Protein AF-A0A4R5MQP7-F1 (afdb_monomer_lite)

Foldseek 3Di:
DPPDDDDDDPDPVCLDQVNLQVQAAHEAEDFAWAPCQVVCVVSCPVNVVRHNYHYDCPCVVPDDPVSNVVRDTPVNVVVVDDCVVVVVPDDPDDDPVNVVVVVVVVPPPDDD

Radius of gyration: 17.6 Å; chains: 1; bounding box: 46×33×37 Å

Sequence (112 aa):
MLQFIWLFVNSITNLNAEKCGSLKSRTVTLFIDLNGFDKWNSEVKELSSIANVNISNLLEQRATATEKIQDLDIVDYLIKFDYIKFNAVKDETLSPIYKEVEKRRANILIAK

Structure (mmCIF, N/CA/C/O backbone):
data_AF-A0A4R5MQP7-F1
#
_entry.id   AF-A0A4R5MQP7-F1
#
loop_
_atom_site.group_PDB
_atom_site.id
_atom_site.type_symbol
_atom_site.label_atom_id
_atom_site.label_alt_id
_atom_site.label_comp_id
_atom_site.label_asym_id
_atom_site.label_entity_id
_atom_site.label_seq_id
_atom_site.pdbx_PDB_ins_code
_atom_site.Cartn_x
_atom_site.Cartn_y
_atom_site.Cartn_z
_atom_site.occupancy
_atom_site.B_iso_or_equiv
_atom_site.auth_seq_id
_atom_site.auth_comp_id
_atom_site.auth_asym_id
_atom_site.auth_atom_id
_atom_site.pdbx_PDB_model_num
ATOM 1 N N . MET A 1 1 ? -22.742 -5.012 -3.644 1.00 47.84 1 MET A N 1
ATOM 2 C CA . MET A 1 1 ? -22.026 -4.481 -2.463 1.00 47.84 1 MET A CA 1
ATOM 3 C C . MET A 1 1 ? -20.580 -4.289 -2.850 1.00 47.84 1 MET A C 1
ATOM 5 O O . MET A 1 1 ? -20.034 -5.187 -3.483 1.00 47.84 1 MET A O 1
ATOM 9 N N . LEU A 1 2 ? -20.003 -3.114 -2.574 1.00 61.66 2 LEU A N 1
ATOM 10 C CA . LEU A 1 2 ? -18.575 -2.883 -2.803 1.00 61.66 2 LEU A CA 1
ATOM 11 C C . LEU A 1 2 ? -17.801 -3.905 -1.968 1.00 61.66 2 LEU A C 1
ATOM 13 O O . LEU A 1 2 ? -18.037 -4.009 -0.768 1.00 61.66 2 LEU A O 1
ATOM 17 N N . GLN A 1 3 ? -16.941 -4.693 -2.611 1.00 76.75 3 GLN A N 1
ATOM 18 C CA . GLN A 1 3 ? -16.149 -5.707 -1.908 1.00 76.75 3 GLN A CA 1
ATOM 19 C C . GLN A 1 3 ? -15.064 -5.075 -1.031 1.00 76.75 3 GLN A C 1
ATOM 21 O O . GLN A 1 3 ? -14.694 -5.656 -0.018 1.00 76.75 3 GLN A O 1
ATOM 26 N N . PHE A 1 4 ? -14.608 -3.872 -1.392 1.00 85.19 4 PHE A N 1
ATOM 27 C CA . PHE A 1 4 ? -13.554 -3.139 -0.700 1.00 85.19 4 PHE A CA 1
ATOM 28 C C . PHE A 1 4 ? -13.886 -1.646 -0.647 1.00 85.19 4 PHE A C 1
ATOM 30 O O . PHE A 1 4 ? -14.560 -1.119 -1.536 1.00 85.19 4 PHE A O 1
ATOM 37 N N . ILE A 1 5 ? -13.390 -0.974 0.390 1.00 88.81 5 ILE A N 1
ATOM 38 C CA . ILE A 1 5 ? -13.372 0.487 0.492 1.00 88.81 5 ILE A CA 1
ATOM 39 C C . ILE A 1 5 ? -11.922 0.910 0.283 1.00 88.81 5 ILE A C 1
ATOM 41 O O . ILE A 1 5 ? -11.054 0.511 1.056 1.00 88.81 5 ILE A O 1
ATOM 45 N N . TRP A 1 6 ? -11.676 1.695 -0.762 1.00 88.62 6 TRP A N 1
ATOM 46 C CA . TRP A 1 6 ? -10.361 2.261 -1.042 1.00 88.62 6 TRP A CA 1
ATOM 47 C C . TRP A 1 6 ? -10.226 3.603 -0.331 1.00 88.62 6 TRP A C 1
ATOM 49 O O . TRP A 1 6 ? -11.130 4.436 -0.399 1.00 88.62 6 TRP A O 1
ATOM 59 N N . LEU A 1 7 ? -9.108 3.791 0.363 1.00 91.00 7 LEU A N 1
ATOM 60 C CA . LEU A 1 7 ? -8.772 5.014 1.081 1.00 91.00 7 LEU A CA 1
ATOM 61 C C . LEU A 1 7 ? -7.384 5.465 0.634 1.00 91.00 7 LEU A C 1
ATOM 63 O O . LEU A 1 7 ? -6.485 4.638 0.504 1.00 91.00 7 LEU A O 1
ATOM 67 N N . PHE A 1 8 ? -7.219 6.768 0.427 1.00 89.88 8 PHE A N 1
ATOM 68 C CA . PHE A 1 8 ? -5.921 7.377 0.165 1.00 89.88 8 PHE A CA 1
ATOM 69 C C . PHE A 1 8 ? -5.385 8.013 1.445 1.00 89.88 8 PHE A C 1
ATOM 71 O O . PHE A 1 8 ? -6.125 8.686 2.168 1.00 89.88 8 PHE A O 1
ATOM 78 N N . VAL A 1 9 ? -4.098 7.810 1.716 1.00 86.56 9 VAL A N 1
ATOM 79 C CA . VAL A 1 9 ? -3.405 8.382 2.869 1.00 86.56 9 VAL A CA 1
ATOM 80 C C . VAL A 1 9 ? -2.108 8.997 2.368 1.00 86.56 9 VAL A C 1
ATOM 82 O O . VAL A 1 9 ? -1.262 8.309 1.819 1.00 86.56 9 VAL A O 1
ATOM 85 N N . ASN A 1 10 ? -1.949 10.300 2.567 1.00 81.69 10 ASN A N 1
ATOM 86 C CA . ASN A 1 10 ? -0.809 11.069 2.062 1.00 81.69 10 ASN A CA 1
ATOM 87 C C . ASN A 1 10 ? 0.448 11.007 2.953 1.00 81.69 10 ASN A C 1
ATOM 89 O O . ASN A 1 10 ? 1.469 11.580 2.590 1.00 81.69 10 ASN A O 1
ATOM 93 N N . SER A 1 11 ? 0.373 10.412 4.149 1.00 84.69 11 SER A N 1
ATOM 94 C CA . SER A 1 11 ? 1.507 10.298 5.077 1.00 84.69 11 SER A CA 1
ATOM 95 C C . SER A 1 11 ? 1.254 9.236 6.142 1.00 84.69 11 SER A C 1
ATOM 97 O O . SER A 1 11 ? 0.149 9.145 6.680 1.00 84.69 11 SER A O 1
ATOM 99 N N . ILE A 1 12 ? 2.303 8.514 6.536 1.00 84.81 12 ILE A N 1
ATOM 100 C CA . ILE A 1 12 ? 2.266 7.572 7.660 1.00 84.81 12 ILE A CA 1
ATOM 101 C C . ILE A 1 12 ? 1.852 8.233 8.979 1.00 84.81 12 ILE A C 1
ATOM 103 O O . ILE A 1 12 ? 1.127 7.635 9.764 1.00 84.81 12 ILE A O 1
ATOM 107 N N . THR A 1 13 ? 2.188 9.510 9.186 1.00 86.00 13 THR A N 1
ATOM 108 C CA . THR A 1 13 ? 1.786 10.263 10.388 1.00 86.00 13 THR A CA 1
ATOM 109 C C . THR A 1 13 ? 0.271 10.441 10.514 1.00 86.00 13 THR A C 1
ATOM 111 O O . THR A 1 13 ? -0.235 10.729 11.600 1.00 86.00 13 THR A O 1
ATOM 114 N N . ASN A 1 14 ? -0.470 10.265 9.414 1.00 86.50 14 ASN A N 1
ATOM 115 C CA . ASN A 1 14 ? -1.929 10.291 9.410 1.00 86.50 14 ASN A CA 1
ATOM 116 C C . ASN A 1 14 ? -2.560 8.945 9.750 1.00 86.50 14 ASN A C 1
ATOM 118 O O . ASN A 1 14 ? -3.7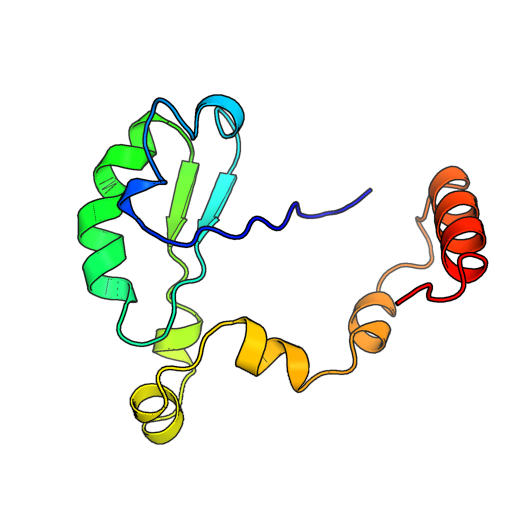63 8.897 10.008 1.00 86.50 14 ASN A O 1
ATOM 122 N N . LEU A 1 15 ? -1.766 7.880 9.799 1.00 85.38 15 LEU A N 1
ATOM 123 C CA . LEU A 1 15 ? -2.175 6.641 10.417 1.00 85.38 15 LEU A CA 1
ATOM 124 C C . LEU A 1 15 ? -1.851 6.731 11.905 1.00 85.38 15 LEU A C 1
ATOM 126 O O . LEU A 1 15 ? -0.724 6.523 12.329 1.00 85.38 15 LEU A O 1
ATOM 130 N N . ASN A 1 16 ? -2.838 7.113 12.704 1.00 85.19 16 ASN A N 1
ATOM 131 C CA . ASN A 1 16 ? -2.710 7.193 14.154 1.00 85.19 16 ASN A CA 1
ATOM 132 C C . ASN A 1 16 ? -4.072 6.946 14.815 1.00 85.19 16 ASN A C 1
ATOM 134 O O . ASN A 1 16 ? -5.106 6.926 14.145 1.00 85.19 16 ASN A O 1
ATOM 138 N N . ALA A 1 17 ? -4.087 6.749 16.134 1.00 83.88 17 ALA A N 1
ATOM 139 C CA . ALA A 1 17 ? -5.297 6.371 16.869 1.00 83.88 17 ALA A CA 1
ATOM 140 C C . ALA A 1 17 ? -6.443 7.388 16.743 1.00 83.88 17 ALA A C 1
ATOM 142 O O . ALA A 1 17 ? -7.607 6.987 16.699 1.00 83.88 17 ALA A O 1
ATOM 143 N N . GLU A 1 18 ? -6.120 8.679 16.646 1.00 86.88 18 GLU A N 1
ATOM 144 C CA . GLU A 1 18 ? -7.100 9.756 16.497 1.00 86.88 18 GLU A CA 1
ATOM 145 C C . GLU A 1 18 ? -7.813 9.669 15.140 1.00 86.88 18 GLU A C 1
ATOM 147 O O . GLU A 1 18 ? -9.042 9.686 15.073 1.00 86.88 18 GLU A O 1
ATOM 152 N N . LYS A 1 19 ? -7.051 9.499 14.054 1.00 86.69 19 LYS A N 1
ATOM 153 C CA . LYS A 1 19 ? -7.582 9.503 12.680 1.00 86.69 19 LYS A CA 1
ATOM 154 C C . LYS A 1 19 ? -8.124 8.145 12.232 1.00 86.69 19 LYS A C 1
ATOM 156 O O . LYS A 1 19 ? -9.036 8.085 11.410 1.00 86.69 19 LYS A O 1
ATOM 161 N N . CYS A 1 20 ? -7.610 7.048 12.785 1.00 87.94 20 CYS A N 1
ATOM 162 C CA . CYS A 1 20 ? -7.963 5.684 12.384 1.00 87.94 20 CYS A CA 1
ATOM 163 C C . CYS A 1 20 ? -9.073 5.046 13.234 1.00 87.94 20 CYS A C 1
ATOM 165 O O . CYS A 1 20 ? -9.342 3.853 13.090 1.00 87.94 20 CYS A O 1
ATOM 167 N N . GLY A 1 21 ? -9.769 5.806 14.085 1.00 87.56 21 GLY A N 1
ATOM 168 C CA . GLY A 1 21 ? -10.848 5.274 14.926 1.00 87.56 21 GLY A CA 1
ATOM 169 C C . GLY A 1 21 ? -11.967 4.560 14.148 1.00 87.56 21 GLY A C 1
ATOM 170 O O . GLY A 1 21 ? -12.521 3.575 14.636 1.00 87.56 21 GLY A O 1
ATOM 171 N N . SER A 1 22 ? -12.257 4.992 12.916 1.00 88.69 22 SER A N 1
ATOM 172 C CA . SER A 1 22 ? -13.256 4.380 12.020 1.00 88.69 22 SER A CA 1
ATOM 173 C C . SER A 1 22 ? -12.817 3.044 11.397 1.00 88.69 22 SER A C 1
ATOM 175 O O . SER A 1 22 ? -13.646 2.313 10.841 1.00 88.69 22 SER A O 1
ATOM 177 N N . LEU A 1 23 ? -11.525 2.713 11.494 1.00 90.00 23 LEU A N 1
ATOM 178 C CA . LEU A 1 23 ? -10.940 1.468 10.992 1.00 90.00 23 LEU A CA 1
ATOM 179 C C . LEU A 1 23 ? -10.995 0.333 12.019 1.00 90.00 23 LEU A C 1
ATOM 181 O O . LEU A 1 23 ? -10.689 -0.808 11.675 1.00 90.00 23 LEU A O 1
ATOM 185 N N . LYS A 1 24 ? -11.416 0.615 13.259 1.00 88.81 24 LYS A N 1
ATOM 186 C CA . LYS A 1 24 ? -11.559 -0.398 14.310 1.00 88.81 24 LYS A CA 1
ATOM 187 C C . LYS A 1 24 ? -12.383 -1.587 13.821 1.00 88.81 24 LYS A C 1
ATOM 189 O O . LYS A 1 24 ? -13.436 -1.426 13.205 1.00 88.81 24 LYS A O 1
ATOM 194 N N . SER A 1 25 ? -11.894 -2.789 14.117 1.00 86.94 25 SER A N 1
ATOM 195 C CA . SER A 1 25 ? -12.481 -4.072 13.691 1.00 86.94 25 SER A CA 1
ATOM 196 C C . SER A 1 25 ? -12.506 -4.320 12.175 1.00 86.94 25 SER A C 1
ATOM 198 O O . SER A 1 25 ? -13.101 -5.300 11.730 1.00 86.94 25 SER A O 1
ATOM 200 N N . ARG A 1 26 ? -11.864 -3.472 11.359 1.00 89.56 26 ARG A N 1
ATOM 201 C CA . ARG A 1 26 ? -11.668 -3.729 9.927 1.00 89.56 26 ARG A CA 1
ATOM 202 C C . ARG A 1 26 ? -10.314 -4.387 9.692 1.00 89.56 26 ARG A C 1
ATOM 204 O O . ARG A 1 26 ? -9.355 -4.155 10.426 1.00 89.56 26 ARG A O 1
ATOM 211 N N . THR A 1 27 ? -10.250 -5.183 8.629 1.00 91.38 27 THR A N 1
ATOM 212 C CA . THR A 1 27 ? -8.971 -5.597 8.050 1.00 91.38 27 THR A CA 1
ATOM 213 C C . THR A 1 27 ? -8.565 -4.557 7.018 1.00 91.38 27 THR A C 1
ATOM 215 O O . THR A 1 27 ? -9.347 -4.238 6.122 1.00 91.38 27 THR A O 1
ATOM 218 N N . VAL A 1 28 ? -7.370 -4.002 7.180 1.00 91.81 28 VAL A N 1
ATOM 219 C CA . VAL A 1 28 ? -6.813 -2.947 6.334 1.00 91.81 28 VAL A CA 1
ATOM 220 C C . VAL A 1 28 ? -5.569 -3.501 5.660 1.00 91.81 28 VAL A C 1
ATOM 222 O O . VAL A 1 28 ? -4.693 -4.045 6.325 1.00 91.81 28 VAL A O 1
ATOM 225 N N . THR A 1 29 ? -5.483 -3.368 4.341 1.00 93.12 29 THR A N 1
ATOM 226 C CA . THR A 1 29 ? -4.275 -3.705 3.584 1.00 93.12 29 THR A CA 1
ATOM 227 C C . THR A 1 29 ? -3.700 -2.428 3.004 1.00 93.12 29 THR A C 1
ATOM 229 O O . THR A 1 29 ? -4.366 -1.754 2.221 1.00 93.12 29 THR A O 1
ATOM 232 N N . LEU A 1 30 ? -2.481 -2.090 3.412 1.00 92.62 30 LEU A N 1
ATOM 233 C CA . LEU A 1 30 ? -1.748 -0.945 2.899 1.00 92.62 30 LEU A CA 1
ATOM 234 C C . LEU A 1 30 ? -0.966 -1.365 1.656 1.00 92.62 30 LEU A C 1
ATOM 236 O O . LEU A 1 30 ? -0.202 -2.332 1.693 1.00 92.62 30 LEU A O 1
ATOM 240 N N . PHE A 1 31 ? -1.170 -0.631 0.569 1.00 94.12 31 PHE A N 1
ATOM 241 C CA . PHE A 1 31 ? -0.326 -0.682 -0.617 1.00 94.12 31 PHE A CA 1
ATOM 242 C C . PHE A 1 31 ? 0.544 0.563 -0.587 1.00 94.12 31 PHE A C 1
ATOM 244 O O . PHE A 1 31 ? 0.022 1.672 -0.647 1.00 94.12 31 PHE A O 1
ATOM 251 N N . ILE A 1 32 ? 1.839 0.348 -0.396 1.00 92.69 32 ILE A N 1
ATOM 252 C CA . ILE A 1 32 ? 2.844 1.402 -0.302 1.00 92.69 32 ILE A CA 1
ATOM 253 C C . ILE A 1 32 ? 3.586 1.453 -1.627 1.00 92.69 32 ILE A C 1
ATOM 255 O O . ILE A 1 32 ? 3.736 0.415 -2.276 1.00 92.69 32 ILE A O 1
ATOM 259 N N . ASP A 1 33 ? 4.049 2.640 -1.985 1.00 93.19 33 ASP A N 1
ATOM 260 C CA . ASP A 1 33 ? 4.968 2.875 -3.091 1.00 93.19 33 ASP A CA 1
ATOM 261 C C . ASP A 1 33 ? 6.188 1.946 -2.990 1.00 93.19 33 ASP A C 1
ATOM 263 O O . ASP A 1 33 ? 6.548 1.443 -1.911 1.00 93.19 33 ASP A O 1
ATOM 267 N N . LEU A 1 34 ? 6.823 1.691 -4.133 1.00 95.31 34 LEU A N 1
ATOM 268 C CA . LEU A 1 34 ? 8.057 0.913 -4.168 1.00 95.31 34 LEU A CA 1
ATOM 269 C C . LEU A 1 34 ? 9.133 1.525 -3.265 1.00 95.31 34 LEU A C 1
ATOM 271 O O . LEU A 1 34 ? 9.124 2.702 -2.938 1.00 95.31 34 LEU A O 1
ATOM 275 N N . ASN A 1 35 ? 10.044 0.683 -2.783 1.00 93.25 35 ASN A N 1
ATOM 276 C CA . ASN A 1 35 ? 11.096 1.023 -1.823 1.00 93.25 35 ASN A CA 1
ATOM 277 C C . ASN A 1 35 ? 10.585 1.486 -0.438 1.00 93.25 35 ASN A C 1
ATOM 279 O O . ASN A 1 35 ? 11.381 1.667 0.486 1.00 93.25 35 ASN A O 1
ATOM 283 N N . GLY A 1 36 ? 9.270 1.650 -0.253 1.00 91.88 36 GLY A N 1
ATOM 284 C CA . GLY A 1 36 ? 8.653 2.085 0.997 1.00 91.88 36 GLY A CA 1
ATOM 285 C C . GLY A 1 36 ? 8.309 0.950 1.963 1.00 91.88 36 GLY A C 1
ATOM 286 O O . GLY A 1 36 ? 8.069 1.217 3.144 1.00 91.88 36 GLY A O 1
ATOM 287 N N . PHE A 1 37 ? 8.296 -0.308 1.503 1.00 91.94 37 PHE A N 1
ATOM 288 C CA . PHE A 1 37 ? 7.803 -1.443 2.291 1.00 91.94 37 PHE A CA 1
ATOM 289 C C . PHE A 1 37 ? 8.493 -1.575 3.653 1.00 91.94 37 PHE A C 1
ATOM 291 O O . PHE A 1 37 ? 7.808 -1.618 4.672 1.00 91.94 37 PHE A O 1
ATOM 298 N N . ASP A 1 38 ? 9.827 -1.594 3.694 1.00 90.81 38 ASP A N 1
ATOM 299 C CA . ASP A 1 38 ? 10.573 -1.833 4.937 1.00 90.81 38 ASP A CA 1
ATOM 300 C C . ASP A 1 38 ? 10.339 -0.727 5.971 1.00 90.81 38 ASP A C 1
ATOM 302 O O . ASP A 1 38 ? 10.087 -1.008 7.148 1.00 90.81 38 ASP A O 1
ATOM 306 N N . LYS A 1 39 ? 10.347 0.536 5.522 1.00 89.88 39 LYS A N 1
ATOM 307 C CA . LYS A 1 39 ? 10.070 1.696 6.374 1.00 89.88 39 LYS A CA 1
ATOM 308 C C . LYS A 1 39 ? 8.679 1.587 6.988 1.00 89.88 39 LYS A C 1
ATOM 310 O O . LYS A 1 39 ? 8.537 1.590 8.211 1.00 89.88 39 LYS A O 1
ATOM 315 N N . TRP A 1 40 ? 7.659 1.422 6.150 1.00 89.81 40 TRP A N 1
ATOM 316 C CA . TRP A 1 40 ? 6.279 1.332 6.613 1.00 89.81 40 TRP A CA 1
ATOM 317 C C . TRP A 1 40 ? 6.055 0.103 7.495 1.00 89.81 40 TRP A C 1
ATOM 319 O O . TRP A 1 40 ? 5.382 0.202 8.514 1.00 89.81 40 TRP A O 1
ATOM 329 N N . ASN A 1 41 ? 6.675 -1.034 7.185 1.00 87.94 41 ASN A N 1
ATOM 330 C CA . ASN A 1 41 ? 6.584 -2.250 7.994 1.00 87.94 41 ASN A CA 1
ATOM 331 C C . ASN A 1 41 ? 7.206 -2.102 9.387 1.00 87.94 41 ASN A C 1
ATOM 333 O O . ASN A 1 41 ? 6.785 -2.776 10.330 1.00 87.94 41 ASN A O 1
ATOM 337 N N . SER A 1 42 ? 8.178 -1.205 9.547 1.00 87.38 42 SER A N 1
ATOM 338 C CA . SER A 1 42 ? 8.720 -0.867 10.862 1.00 87.38 42 SER A CA 1
ATOM 339 C C . SER A 1 42 ? 7.798 0.065 11.662 1.00 87.38 42 SER A C 1
ATOM 341 O O . SER A 1 42 ? 7.582 -0.181 12.848 1.00 87.38 42 SER A O 1
ATOM 343 N N . GLU A 1 43 ? 7.202 1.068 11.011 1.00 83.12 43 GLU A N 1
ATOM 344 C CA . GLU A 1 43 ? 6.438 2.152 11.651 1.00 83.12 43 GLU A CA 1
ATOM 345 C C . GLU A 1 43 ? 4.959 1.786 11.919 1.00 83.12 43 GLU A C 1
ATOM 347 O O . GLU A 1 43 ? 4.378 2.179 12.926 1.00 83.12 43 GLU A O 1
ATOM 352 N N . VAL A 1 44 ? 4.338 0.964 11.068 1.00 81.19 44 VAL A N 1
ATOM 353 C CA . VAL A 1 44 ? 2.911 0.577 11.155 1.00 81.19 44 VAL A CA 1
ATOM 354 C C . VAL A 1 44 ? 2.625 -0.422 12.282 1.00 81.19 44 VAL A C 1
ATOM 356 O O . VAL A 1 44 ? 1.462 -0.664 12.605 1.00 81.19 44 VAL A O 1
ATOM 359 N N . LYS A 1 45 ? 3.650 -0.984 12.936 1.00 77.25 45 LYS A N 1
ATOM 360 C CA . LYS A 1 45 ? 3.470 -1.928 14.056 1.00 77.25 45 LYS A CA 1
ATOM 361 C C . LYS A 1 45 ? 2.612 -1.353 15.179 1.00 77.25 45 LYS A C 1
ATOM 363 O O . LYS A 1 45 ? 1.862 -2.090 15.803 1.00 77.25 45 LYS A O 1
ATOM 368 N N . GLU A 1 46 ? 2.662 -0.045 15.407 1.00 74.31 46 GLU A N 1
ATOM 369 C CA . GLU A 1 46 ? 1.843 0.609 16.434 1.00 74.31 46 GLU A CA 1
ATOM 370 C C . GLU A 1 46 ? 0.346 0.642 16.067 1.00 74.31 46 GLU A C 1
ATOM 372 O O . GLU A 1 46 ? -0.524 0.688 16.943 1.00 74.31 46 GLU A O 1
ATOM 377 N N . LEU A 1 47 ? 0.016 0.528 14.776 1.00 77.81 47 LEU A N 1
ATOM 378 C CA . LEU A 1 47 ? -1.354 0.567 14.253 1.00 77.81 47 LEU A CA 1
ATOM 379 C C . LEU A 1 47 ? -2.114 -0.739 14.425 1.00 77.81 47 LEU A C 1
ATOM 381 O O . LEU A 1 47 ? -3.346 -0.733 14.343 1.00 77.81 47 LEU A O 1
ATOM 385 N N . SER A 1 48 ? -1.418 -1.842 14.714 1.00 79.38 48 SER A N 1
ATOM 386 C CA . SER A 1 48 ? -2.070 -3.117 15.023 1.00 79.38 48 SER A CA 1
ATOM 387 C C . SER A 1 48 ? -2.956 -3.022 16.272 1.00 79.38 48 SER A C 1
ATOM 389 O O . SER A 1 48 ? -3.859 -3.834 16.451 1.00 79.38 48 SER A O 1
ATOM 391 N N . SER A 1 49 ? -2.729 -2.015 17.125 1.00 80.44 49 SER A N 1
ATOM 392 C CA . SER A 1 49 ? -3.586 -1.696 18.274 1.00 80.44 49 SER A CA 1
ATOM 393 C C . SER A 1 49 ? -4.938 -1.072 17.885 1.00 80.44 49 SER A C 1
ATOM 395 O O . SER A 1 49 ? -5.877 -1.087 18.680 1.00 80.44 49 SER A O 1
ATOM 397 N N . ILE A 1 50 ? -5.061 -0.535 16.666 1.00 81.25 50 ILE A N 1
ATOM 398 C CA . ILE A 1 50 ? -6.247 0.188 16.186 1.00 81.25 50 ILE A CA 1
ATOM 399 C C . ILE A 1 50 ? -7.093 -0.694 15.263 1.00 81.25 50 ILE A C 1
ATOM 401 O O . ILE A 1 50 ? -8.319 -0.709 15.378 1.00 81.25 50 ILE A O 1
ATOM 405 N N . ALA A 1 51 ? -6.456 -1.418 14.341 1.00 86.88 51 ALA A N 1
ATOM 406 C CA . ALA A 1 51 ? -7.116 -2.267 13.352 1.00 86.88 51 ALA A CA 1
ATOM 407 C C . ALA A 1 51 ? -6.234 -3.468 12.978 1.00 86.88 51 ALA A C 1
ATOM 409 O O . ALA A 1 51 ? -5.044 -3.500 13.286 1.00 86.88 51 ALA A O 1
ATOM 410 N N . ASN A 1 52 ? -6.802 -4.445 12.266 1.00 88.44 52 ASN A N 1
ATOM 411 C CA . ASN A 1 52 ? -6.017 -5.541 11.702 1.00 88.44 52 ASN A CA 1
ATOM 412 C C . ASN A 1 52 ? -5.320 -5.055 10.421 1.00 88.44 52 ASN A C 1
ATOM 414 O O . ASN A 1 52 ? -5.887 -5.152 9.329 1.00 88.44 52 ASN A O 1
ATOM 418 N N . VAL A 1 53 ? -4.139 -4.452 10.570 1.00 88.94 53 VAL A N 1
ATOM 419 C CA . VAL A 1 53 ? -3.381 -3.844 9.469 1.00 88.94 53 VAL A CA 1
ATOM 420 C C . VAL A 1 53 ? -2.349 -4.825 8.920 1.00 88.94 53 VAL A C 1
ATOM 422 O O . VAL A 1 53 ? -1.523 -5.348 9.661 1.00 88.94 53 VAL A O 1
ATOM 425 N N . ASN A 1 54 ? -2.366 -5.016 7.604 1.00 89.62 54 ASN A N 1
ATOM 426 C CA . ASN A 1 54 ? -1.355 -5.745 6.849 1.00 89.62 54 ASN A CA 1
ATOM 427 C C . ASN A 1 54 ? -0.712 -4.813 5.824 1.00 89.62 54 ASN A C 1
ATOM 429 O O . ASN A 1 54 ? -1.400 -3.997 5.211 1.00 89.62 54 ASN A O 1
ATOM 433 N N . ILE A 1 55 ? 0.585 -4.975 5.586 1.00 91.12 55 ILE A N 1
ATOM 434 C CA . ILE A 1 55 ? 1.287 -4.264 4.517 1.00 91.12 55 ILE A CA 1
ATOM 435 C C . ILE A 1 55 ? 1.534 -5.239 3.381 1.00 91.12 55 ILE A C 1
ATOM 437 O O . ILE A 1 55 ? 2.095 -6.31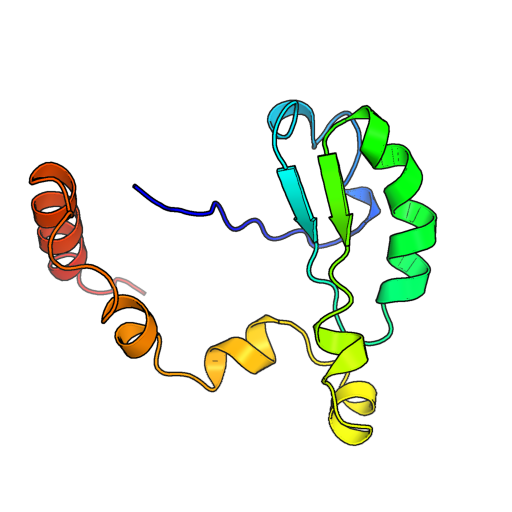6 3.576 1.00 91.12 55 ILE A O 1
ATOM 441 N N . SER A 1 56 ? 1.087 -4.864 2.192 1.00 93.50 56 SER A N 1
ATOM 442 C CA . SER A 1 56 ? 1.294 -5.650 0.988 1.00 93.50 56 SER A CA 1
ATOM 443 C C . SER A 1 56 ? 2.725 -5.475 0.486 1.00 93.50 56 SER A C 1
ATOM 445 O O . SER A 1 56 ? 3.139 -4.365 0.165 1.00 93.50 56 SER A O 1
ATOM 447 N N . ASN A 1 57 ? 3.464 -6.575 0.351 1.00 94.00 57 ASN A N 1
ATOM 448 C CA . ASN A 1 57 ? 4.754 -6.610 -0.347 1.00 94.00 57 ASN A CA 1
ATOM 449 C C . ASN A 1 57 ? 4.605 -6.951 -1.841 1.00 94.00 57 ASN A C 1
ATOM 451 O O . ASN A 1 57 ? 5.592 -7.256 -2.508 1.00 94.00 57 ASN A O 1
ATOM 455 N N . LEU A 1 58 ? 3.379 -6.924 -2.378 1.00 95.56 58 LEU A N 1
ATOM 456 C CA . LEU A 1 58 ? 3.095 -7.340 -3.751 1.00 95.56 58 LEU A CA 1
ATOM 457 C C . LEU A 1 58 ? 3.911 -6.546 -4.775 1.00 95.56 58 LEU A C 1
ATOM 459 O O . LEU A 1 58 ? 4.471 -7.144 -5.691 1.00 95.56 58 LEU A O 1
ATOM 463 N N . LEU A 1 59 ? 3.974 -5.219 -4.619 1.00 94.94 59 LEU A N 1
ATOM 464 C CA . LEU A 1 59 ? 4.724 -4.362 -5.538 1.00 94.94 59 LEU A CA 1
ATOM 465 C C . LEU A 1 59 ? 6.220 -4.681 -5.453 1.00 94.94 59 LEU A C 1
ATOM 467 O O . LEU A 1 59 ? 6.845 -4.940 -6.476 1.00 94.94 59 LEU A O 1
ATOM 471 N N . GLU A 1 60 ? 6.767 -4.803 -4.241 1.00 94.44 60 GLU A N 1
ATOM 472 C CA . GLU A 1 60 ? 8.181 -5.135 -4.025 1.00 94.44 60 GLU A CA 1
ATOM 473 C C . GLU A 1 60 ? 8.616 -6.455 -4.655 1.00 94.44 60 GLU A C 1
ATOM 475 O O . GLU A 1 60 ? 9.731 -6.560 -5.172 1.00 94.44 60 GLU A O 1
ATOM 480 N N . GLN A 1 61 ? 7.746 -7.465 -4.591 1.00 95.88 61 GLN A N 1
ATOM 481 C CA . GLN A 1 61 ? 8.018 -8.802 -5.114 1.00 95.88 61 GLN A CA 1
ATOM 482 C C . GLN A 1 61 ? 7.901 -8.889 -6.637 1.00 95.88 61 GLN A C 1
ATOM 484 O O . GLN A 1 61 ? 8.495 -9.780 -7.242 1.00 95.88 61 GLN A O 1
ATOM 489 N N . ARG A 1 62 ? 7.084 -8.028 -7.253 1.00 95.50 62 ARG A N 1
ATOM 490 C CA . ARG A 1 62 ? 6.716 -8.126 -8.675 1.00 95.50 62 ARG A CA 1
ATOM 491 C C . ARG A 1 62 ? 7.400 -7.077 -9.548 1.00 95.50 62 ARG A C 1
ATOM 493 O O . ARG A 1 62 ? 7.525 -7.31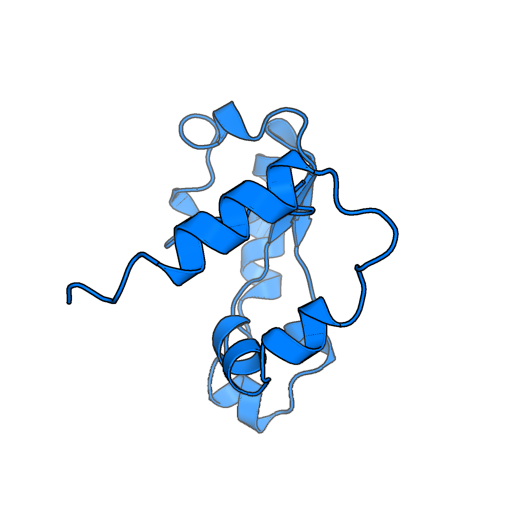9 -10.745 1.00 95.50 62 ARG A O 1
ATOM 500 N N . ALA A 1 63 ? 7.809 -5.944 -8.981 1.00 96.88 63 ALA A N 1
ATOM 501 C CA . ALA A 1 63 ? 8.385 -4.841 -9.736 1.00 96.88 63 ALA A CA 1
ATOM 502 C C . ALA A 1 63 ? 9.756 -5.191 -10.319 1.00 96.88 63 ALA A C 1
ATOM 504 O O . ALA A 1 63 ? 10.616 -5.792 -9.667 1.00 96.88 63 ALA A O 1
ATOM 505 N N . THR A 1 64 ? 9.973 -4.753 -11.554 1.00 97.00 64 THR A N 1
ATOM 506 C CA . THR A 1 64 ? 11.283 -4.790 -12.204 1.00 97.00 64 THR A CA 1
ATOM 507 C C . THR A 1 64 ? 12.239 -3.773 -11.576 1.00 97.00 64 THR A C 1
ATOM 509 O O . THR A 1 64 ? 11.822 -2.816 -10.925 1.00 97.00 64 THR A O 1
ATOM 512 N N . ALA A 1 65 ? 13.546 -3.930 -11.810 1.00 96.81 65 ALA A N 1
ATOM 513 C CA . ALA A 1 65 ? 14.541 -2.965 -11.334 1.00 96.81 65 ALA A CA 1
ATOM 514 C C . ALA A 1 65 ? 14.268 -1.538 -11.848 1.00 96.81 65 ALA A C 1
ATOM 516 O O . ALA A 1 65 ? 14.445 -0.573 -11.112 1.00 96.81 65 ALA A O 1
ATOM 517 N N . THR A 1 66 ? 13.795 -1.404 -13.091 1.00 97.50 66 THR A N 1
ATOM 518 C CA . THR A 1 66 ? 13.435 -0.106 -13.675 1.00 97.50 66 THR A CA 1
ATOM 519 C C . THR A 1 66 ? 12.234 0.519 -12.973 1.00 97.50 66 THR A C 1
ATOM 521 O O . THR A 1 66 ? 12.281 1.699 -12.647 1.00 97.50 66 THR A O 1
ATOM 524 N N . GLU A 1 67 ? 11.191 -0.261 -12.688 1.00 97.00 67 GLU A N 1
ATOM 525 C CA . GLU A 1 67 ? 10.004 0.235 -11.979 1.00 97.00 67 GLU A CA 1
ATOM 526 C C . GLU A 1 67 ? 10.335 0.652 -10.539 1.00 97.00 67 GLU A C 1
ATOM 528 O O . GLU A 1 67 ? 9.814 1.655 -10.065 1.00 97.00 67 GLU A O 1
ATOM 533 N N . LYS A 1 68 ? 11.265 -0.045 -9.865 1.00 95.62 68 LYS A N 1
ATOM 534 C CA . LYS A 1 68 ? 11.767 0.374 -8.543 1.00 95.62 68 LYS A CA 1
ATOM 535 C C . LYS A 1 68 ? 12.519 1.700 -8.587 1.00 95.62 68 LYS A C 1
ATOM 537 O O . LYS A 1 68 ? 12.364 2.503 -7.678 1.00 95.62 68 LYS A O 1
ATOM 542 N N . ILE A 1 69 ? 13.305 1.951 -9.635 1.00 96.62 69 ILE A N 1
ATOM 543 C CA . ILE A 1 69 ? 13.987 3.244 -9.832 1.00 96.62 69 ILE A CA 1
ATOM 544 C C . ILE A 1 69 ? 12.976 4.368 -10.103 1.00 96.62 69 ILE A C 1
ATOM 546 O O . ILE A 1 69 ? 13.214 5.508 -9.720 1.00 96.62 69 ILE A O 1
ATOM 550 N N . GLN A 1 70 ? 11.863 4.051 -10.767 1.00 95.69 70 GLN A N 1
ATOM 551 C CA . GLN A 1 70 ? 10.777 4.994 -11.051 1.00 95.69 70 GLN A CA 1
ATOM 552 C C . GLN A 1 70 ? 9.859 5.252 -9.854 1.00 95.69 70 GLN A C 1
ATOM 554 O O . GLN A 1 70 ? 9.021 6.142 -9.946 1.00 95.69 70 GLN A O 1
ATOM 559 N N . ASP A 1 71 ? 10.029 4.496 -8.768 1.00 95.00 71 ASP A N 1
ATOM 560 C CA . ASP A 1 71 ? 9.260 4.634 -7.532 1.00 95.00 71 ASP A CA 1
ATOM 561 C C . ASP A 1 71 ? 7.745 4.469 -7.735 1.00 95.00 71 ASP A C 1
ATOM 563 O O . ASP A 1 71 ? 6.942 5.200 -7.166 1.00 95.00 71 ASP A O 1
ATOM 567 N N . LEU A 1 72 ? 7.351 3.517 -8.593 1.00 96.44 72 LEU A N 1
ATOM 568 C CA . LEU A 1 72 ? 5.941 3.333 -8.952 1.00 96.44 72 LEU A CA 1
ATOM 569 C C . LEU A 1 72 ? 5.062 2.968 -7.749 1.00 96.44 72 LEU A C 1
ATOM 571 O O . LEU A 1 72 ? 5.453 2.174 -6.885 1.00 96.44 72 LEU A O 1
ATOM 575 N N . ASP A 1 73 ? 3.822 3.447 -7.779 1.00 94.56 73 ASP A N 1
ATOM 576 C CA . ASP A 1 73 ? 2.775 3.106 -6.820 1.00 94.56 73 ASP A CA 1
ATOM 577 C C . ASP A 1 73 ? 1.750 2.112 -7.405 1.00 94.56 73 ASP A C 1
ATOM 579 O O . ASP A 1 73 ? 1.843 1.656 -8.547 1.00 94.56 73 ASP A O 1
ATOM 583 N N . ILE A 1 74 ? 0.740 1.723 -6.615 1.00 93.38 74 ILE A N 1
ATOM 584 C CA . ILE A 1 74 ? -0.313 0.814 -7.098 1.00 93.38 74 ILE A CA 1
ATOM 585 C C . ILE A 1 74 ? -1.145 1.420 -8.239 1.00 93.38 74 ILE A C 1
ATOM 587 O O . ILE A 1 74 ? -1.624 0.684 -9.106 1.00 93.38 74 ILE A O 1
ATOM 591 N N . VAL A 1 75 ? -1.333 2.739 -8.250 1.00 92.31 75 VAL A N 1
ATOM 592 C CA . VAL A 1 75 ? -2.120 3.442 -9.264 1.00 92.31 75 VAL A CA 1
ATOM 593 C C . VAL A 1 75 ? -1.419 3.342 -10.614 1.00 92.31 75 VAL A C 1
ATOM 595 O O . VAL A 1 75 ? -2.087 3.000 -11.590 1.00 92.31 75 VAL A O 1
ATOM 598 N N . ASP A 1 76 ? -0.093 3.491 -10.664 1.00 95.44 76 ASP A N 1
ATOM 599 C CA . ASP A 1 76 ? 0.716 3.333 -11.882 1.00 95.44 76 ASP A CA 1
ATOM 600 C C . ASP A 1 76 ? 0.531 1.967 -12.553 1.00 95.44 76 ASP A C 1
ATOM 602 O O . ASP A 1 76 ? 0.574 1.843 -13.782 1.00 95.44 76 ASP A O 1
ATOM 606 N N . TYR A 1 77 ? 0.295 0.915 -11.766 1.00 93.62 77 TYR A N 1
ATOM 607 C CA . TYR A 1 77 ? -0.043 -0.398 -12.310 1.00 93.62 77 TYR A CA 1
ATOM 608 C C . TYR A 1 77 ? -1.497 -0.470 -12.761 1.00 93.62 77 TYR A C 1
ATOM 610 O O . TYR A 1 77 ? -1.768 -0.979 -13.848 1.00 93.62 77 TYR A O 1
ATOM 618 N N . LEU A 1 78 ? -2.435 0.023 -11.950 1.00 91.56 78 LEU A N 1
ATOM 619 C CA . LEU A 1 78 ? -3.866 -0.088 -12.233 1.00 91.56 78 LEU A CA 1
ATOM 620 C C . LEU A 1 78 ? -4.276 0.668 -13.502 1.00 91.56 78 LEU A C 1
ATOM 622 O O . LEU A 1 78 ? -5.100 0.156 -14.260 1.00 91.56 78 LEU A O 1
ATOM 626 N N . ILE A 1 79 ? -3.669 1.826 -13.785 1.00 93.06 79 ILE A N 1
ATOM 627 C CA . ILE A 1 79 ? -3.980 2.619 -14.987 1.00 93.06 79 ILE A CA 1
ATOM 628 C C . ILE A 1 79 ? -3.598 1.918 -16.299 1.00 93.06 79 ILE A C 1
ATOM 630 O O . ILE A 1 79 ? -4.097 2.290 -17.359 1.00 93.06 79 ILE A O 1
ATOM 634 N N . LYS A 1 80 ? -2.747 0.883 -16.250 1.00 92.75 80 LYS A N 1
ATOM 635 C CA . LYS A 1 80 ? -2.366 0.077 -17.423 1.00 92.75 80 LYS A CA 1
ATOM 636 C C . LYS A 1 80 ? -3.484 -0.883 -17.864 1.00 92.75 80 LYS A C 1
ATOM 638 O O . LYS A 1 80 ? -3.369 -1.504 -18.921 1.00 92.75 80 LYS A O 1
ATOM 643 N N . PHE A 1 81 ? -4.554 -1.027 -17.076 1.00 90.50 81 PHE A N 1
ATOM 644 C CA . PHE A 1 81 ? -5.644 -1.967 -17.330 1.00 90.50 81 PHE A CA 1
ATOM 645 C C . PHE A 1 81 ? -6.978 -1.257 -17.580 1.00 90.50 81 PHE A C 1
ATOM 647 O O . PHE A 1 81 ? -7.323 -0.269 -16.939 1.00 90.50 81 PHE A O 1
ATOM 654 N N . ASP A 1 82 ? -7.781 -1.826 -18.481 1.00 88.62 82 ASP A N 1
ATOM 655 C CA . ASP A 1 82 ? -9.178 -1.430 -18.654 1.00 88.62 82 ASP A CA 1
ATOM 656 C C . ASP A 1 82 ? -10.014 -1.995 -17.501 1.00 88.62 82 ASP A C 1
ATOM 658 O O . ASP A 1 82 ? -10.229 -3.210 -17.410 1.00 88.62 82 ASP A O 1
ATOM 662 N N . TYR A 1 83 ? -10.488 -1.110 -16.623 1.00 82.69 83 TYR A N 1
ATOM 663 C CA . TYR A 1 83 ? -11.181 -1.526 -15.410 1.00 82.69 83 TYR A CA 1
ATOM 664 C C . TYR A 1 83 ? -12.496 -2.270 -15.684 1.00 82.69 83 TYR A C 1
ATOM 666 O O . TYR A 1 83 ? -12.936 -3.068 -14.852 1.00 82.69 83 TYR A O 1
ATOM 674 N N . ILE A 1 84 ? -13.106 -2.070 -16.859 1.00 82.56 84 ILE A N 1
ATOM 675 C CA . ILE A 1 84 ? -14.332 -2.767 -17.267 1.00 82.56 84 ILE A CA 1
ATOM 676 C C . ILE A 1 84 ? -14.082 -4.279 -17.322 1.00 82.56 84 ILE A C 1
ATOM 678 O O . ILE A 1 84 ? -14.955 -5.070 -16.958 1.00 82.56 84 ILE A O 1
ATOM 682 N N . LYS A 1 85 ? -12.860 -4.699 -17.667 1.00 82.69 85 LYS A N 1
ATOM 683 C CA . LYS A 1 85 ? -12.473 -6.115 -17.709 1.00 82.69 85 LYS A CA 1
ATOM 684 C C . LYS A 1 85 ? -12.461 -6.770 -16.324 1.00 82.69 85 LYS A C 1
ATOM 686 O O . LYS A 1 85 ? -12.649 -7.980 -16.243 1.00 82.69 85 LYS A O 1
ATOM 691 N N . PHE A 1 86 ? -12.321 -6.003 -15.239 1.00 77.50 86 PHE A N 1
ATOM 692 C CA . PHE A 1 86 ? -12.446 -6.525 -13.870 1.00 77.50 86 PHE A CA 1
ATOM 693 C C . PHE A 1 86 ? -13.906 -6.672 -13.416 1.00 77.50 86 PHE A C 1
ATOM 695 O O . PHE A 1 86 ? -14.188 -7.453 -12.508 1.00 77.50 86 PHE A O 1
ATOM 702 N N . ASN A 1 87 ? -14.845 -5.973 -14.063 1.00 69.94 87 ASN A N 1
ATOM 703 C CA . ASN A 1 87 ? -16.282 -6.101 -13.798 1.00 69.94 87 ASN A CA 1
ATOM 704 C C . ASN A 1 87 ? -16.921 -7.292 -14.525 1.00 69.94 87 ASN A C 1
ATOM 706 O O . ASN A 1 87 ? -18.015 -7.710 -14.155 1.00 69.94 87 ASN A O 1
ATOM 710 N N . ALA A 1 88 ? -16.231 -7.876 -15.512 1.00 59.16 88 ALA A N 1
ATOM 711 C CA . ALA A 1 88 ? -16.706 -9.048 -16.251 1.00 59.16 88 ALA A CA 1
ATOM 712 C C . ALA A 1 88 ? -16.885 -10.300 -15.367 1.00 59.16 88 ALA A C 1
ATOM 714 O O . ALA A 1 88 ? -17.518 -11.267 -15.781 1.00 59.16 88 ALA A O 1
ATOM 715 N N . VAL A 1 89 ? -16.396 -10.270 -14.122 1.00 58.56 89 VAL A N 1
ATOM 716 C CA . VAL A 1 89 ? -16.739 -11.245 -13.085 1.00 58.56 89 VAL A CA 1
ATOM 717 C C . VAL A 1 89 ? -17.725 -10.603 -12.106 1.00 58.56 89 VAL A C 1
ATOM 719 O O . VAL A 1 89 ? -17.316 -10.111 -11.054 1.00 58.56 89 VAL A O 1
ATOM 722 N N . LYS A 1 90 ? -19.012 -10.572 -12.484 1.00 58.25 90 LYS A N 1
ATOM 723 C CA . LYS A 1 90 ? -20.224 -10.529 -11.628 1.00 58.25 90 LYS A CA 1
ATOM 724 C C . LYS A 1 90 ? -21.434 -10.113 -12.470 1.00 58.25 90 LYS A C 1
ATOM 726 O O . LYS A 1 90 ? -21.824 -8.950 -12.454 1.00 58.25 90 LYS A O 1
ATOM 731 N N . ASP A 1 91 ? -22.104 -11.055 -13.121 1.00 54.88 91 ASP A N 1
ATOM 732 C CA . ASP A 1 91 ? -23.508 -10.807 -13.481 1.00 54.88 91 ASP A CA 1
ATOM 733 C C . ASP A 1 91 ? -24.395 -12.043 -13.357 1.00 54.88 91 ASP A C 1
ATOM 735 O O . ASP A 1 91 ? -25.198 -12.344 -14.228 1.00 54.88 91 ASP A O 1
ATOM 739 N N . GLU A 1 92 ? -24.288 -12.742 -12.225 1.00 55.44 92 GLU A N 1
ATOM 740 C CA . GLU A 1 92 ? -25.366 -13.644 -11.791 1.00 55.44 92 GLU A CA 1
ATOM 741 C C . GLU A 1 92 ? -25.897 -13.326 -10.381 1.00 55.44 92 GLU A C 1
ATOM 743 O O . GLU A 1 92 ? -26.962 -13.806 -10.010 1.00 55.44 92 GLU A O 1
ATOM 748 N N . THR A 1 93 ? -25.242 -12.458 -9.590 1.00 56.50 93 THR A N 1
ATOM 749 C CA . THR A 1 93 ? -25.652 -12.202 -8.186 1.00 56.50 93 THR A CA 1
ATOM 750 C C . THR A 1 93 ? -25.836 -10.731 -7.802 1.00 56.50 93 THR A C 1
ATOM 752 O O . THR A 1 93 ? -26.027 -10.412 -6.624 1.00 56.50 93 THR A O 1
ATOM 755 N N . LEU A 1 94 ? -25.804 -9.793 -8.756 1.00 61.81 94 LEU A N 1
ATOM 756 C CA . LEU A 1 94 ? -26.024 -8.379 -8.437 1.00 61.81 94 LEU A CA 1
ATOM 757 C C . LEU A 1 94 ? -27.490 -8.134 -8.054 1.00 61.81 94 LEU A C 1
ATOM 759 O O . LEU A 1 94 ? -28.388 -8.216 -8.891 1.00 61.81 94 LEU A O 1
ATOM 763 N N . SER A 1 95 ? -27.711 -7.804 -6.776 1.00 60.47 95 SER A N 1
ATOM 764 C CA . SER A 1 95 ? -29.027 -7.425 -6.246 1.00 60.47 95 SER A CA 1
ATOM 765 C C . SER A 1 95 ? -29.659 -6.298 -7.086 1.00 60.47 95 SER A C 1
ATOM 767 O O . SER A 1 95 ? -28.937 -5.392 -7.517 1.00 60.47 95 SER A O 1
ATOM 769 N N . PRO A 1 96 ? -30.994 -6.305 -7.281 1.00 69.75 96 PRO A N 1
ATOM 770 C CA . PRO A 1 96 ? -31.712 -5.323 -8.101 1.00 69.75 96 PRO A CA 1
ATOM 771 C C . PRO A 1 96 ? -31.383 -3.858 -7.777 1.00 69.75 96 PRO A C 1
ATOM 773 O O . PRO A 1 96 ? -31.322 -3.020 -8.673 1.00 69.75 96 PRO A O 1
ATOM 776 N N . ILE A 1 97 ? -31.085 -3.556 -6.509 1.00 69.12 97 ILE A N 1
ATOM 777 C CA . ILE A 1 97 ? -30.715 -2.209 -6.053 1.00 69.12 97 ILE A CA 1
ATOM 778 C C . ILE A 1 97 ? -29.391 -1.754 -6.685 1.00 69.12 97 ILE A C 1
ATOM 780 O O . ILE A 1 97 ? -29.255 -0.595 -7.068 1.00 69.12 97 ILE A O 1
ATOM 784 N N . TYR A 1 98 ? -28.418 -2.657 -6.842 1.00 62.81 98 TYR A N 1
ATOM 785 C CA . TYR A 1 98 ? -27.136 -2.321 -7.467 1.00 62.81 98 TYR A CA 1
ATOM 786 C C . TYR A 1 98 ? -27.278 -2.061 -8.968 1.00 62.81 98 TYR A C 1
ATOM 788 O O . TYR A 1 98 ? -26.634 -1.144 -9.473 1.00 62.81 98 TYR A O 1
ATOM 796 N N . LYS A 1 99 ? -28.162 -2.793 -9.661 1.00 65.06 99 LYS A N 1
ATOM 797 C CA . LYS A 1 99 ? -28.458 -2.537 -11.081 1.00 65.06 99 LYS A CA 1
ATOM 798 C C . LYS A 1 99 ? -29.064 -1.141 -11.277 1.00 65.06 99 LYS A C 1
ATOM 800 O O . LYS A 1 99 ? -28.691 -0.434 -12.207 1.00 65.06 99 LYS A O 1
ATOM 805 N N . GLU A 1 100 ? -29.927 -0.712 -10.359 1.00 73.44 100 GLU A N 1
ATOM 806 C CA . GLU A 1 100 ? -30.538 0.622 -10.380 1.00 73.44 100 GLU A CA 1
ATOM 807 C C . GLU A 1 100 ? -29.532 1.749 -10.067 1.00 73.44 100 GLU A C 1
ATOM 809 O O . GLU A 1 100 ? -29.553 2.794 -10.715 1.00 73.44 100 GLU A O 1
ATOM 814 N N . VAL A 1 101 ? -28.605 1.545 -9.122 1.00 72.25 101 VAL A N 1
ATOM 815 C CA . VAL A 1 101 ? -27.559 2.538 -8.798 1.00 72.25 101 VAL A CA 1
ATOM 816 C C . VAL A 1 101 ? -26.582 2.738 -9.960 1.00 72.25 101 VAL A C 1
ATOM 818 O O . VAL A 1 101 ? -26.263 3.880 -10.289 1.00 72.25 101 VAL A O 1
ATOM 821 N N . GLU A 1 102 ? -26.136 1.665 -10.615 1.00 68.38 102 GLU A N 1
ATOM 822 C CA . GLU A 1 102 ? -25.239 1.773 -11.776 1.00 68.38 102 GLU A CA 1
ATOM 823 C C . GLU A 1 102 ? -25.935 2.433 -12.973 1.00 68.38 102 GLU A C 1
ATOM 825 O O . GLU A 1 102 ? -25.365 3.312 -13.621 1.00 68.38 102 GLU A O 1
ATOM 830 N N . LYS A 1 103 ? -27.218 2.124 -13.195 1.00 67.06 103 LYS A N 1
ATOM 831 C CA . LYS A 1 103 ? -28.037 2.798 -14.212 1.00 67.06 103 LYS A CA 1
ATOM 832 C C . LYS A 1 103 ? -28.162 4.305 -13.957 1.00 67.06 103 LYS A C 1
ATOM 834 O O . LYS A 1 103 ? -28.161 5.092 -14.900 1.00 67.06 103 LYS A O 1
ATOM 839 N N . ARG A 1 104 ? -28.229 4.727 -12.690 1.00 68.12 104 ARG A N 1
ATOM 840 C CA . ARG A 1 104 ? -28.230 6.151 -12.309 1.00 68.12 104 ARG A CA 1
ATOM 841 C C . ARG A 1 104 ? -26.864 6.808 -12.489 1.00 68.12 104 ARG A C 1
ATOM 843 O O . ARG A 1 104 ? -26.815 7.953 -12.924 1.00 68.12 104 ARG A O 1
ATOM 850 N N . ARG A 1 105 ? -25.767 6.099 -12.203 1.00 61.94 105 ARG A N 1
ATOM 851 C CA . ARG A 1 105 ? -24.392 6.599 -12.394 1.00 61.94 105 ARG A CA 1
ATOM 852 C C . ARG A 1 105 ? -24.043 6.814 -13.863 1.00 61.94 105 ARG A C 1
ATOM 854 O O . ARG A 1 105 ? -23.450 7.836 -14.182 1.00 61.94 105 ARG A O 1
ATOM 861 N N . ALA A 1 106 ? -24.478 5.921 -14.750 1.00 58.44 106 ALA A N 1
ATOM 862 C CA . ALA A 1 106 ? -24.286 6.072 -16.193 1.00 58.44 106 ALA A CA 1
ATOM 863 C C . ALA A 1 106 ? -24.996 7.311 -16.788 1.00 58.44 106 ALA A C 1
ATOM 865 O O . ALA A 1 106 ? -24.614 7.775 -17.857 1.00 58.44 106 ALA A O 1
ATOM 866 N N . ASN A 1 107 ? -25.991 7.872 -16.088 1.00 50.38 107 ASN A N 1
ATOM 867 C CA . ASN A 1 107 ? -26.724 9.073 -16.502 1.00 50.38 107 ASN A CA 1
ATOM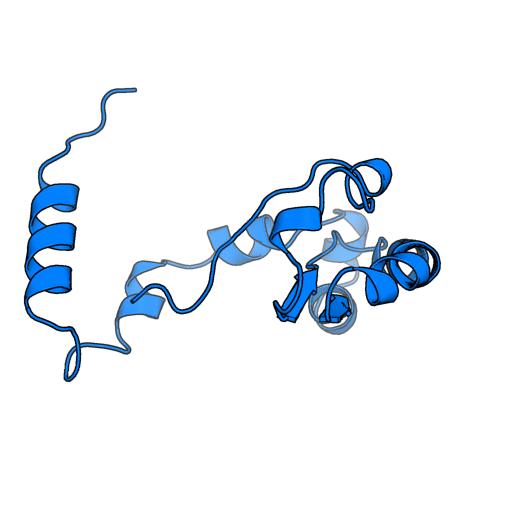 868 C C . ASN A 1 107 ? -26.177 10.380 -15.901 1.00 50.38 107 ASN A C 1
ATOM 870 O O . ASN A 1 107 ? -26.678 11.454 -16.234 1.00 50.38 107 ASN A O 1
ATOM 874 N N . ILE A 1 108 ? -25.162 10.323 -15.034 1.00 47.00 108 ILE A N 1
ATOM 875 C CA . ILE A 1 108 ? -24.481 11.521 -14.535 1.00 47.00 108 ILE A CA 1
ATOM 876 C C . ILE A 1 108 ? -23.277 11.761 -15.445 1.00 47.00 108 ILE A C 1
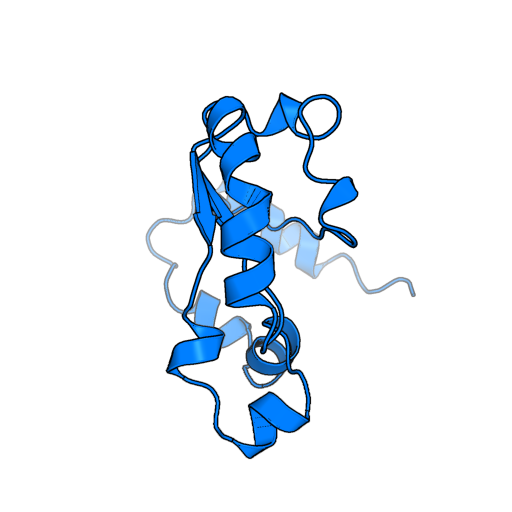ATOM 878 O O . ILE A 1 108 ? -22.165 11.293 -15.211 1.00 47.00 108 ILE A O 1
ATOM 882 N N . LEU A 1 109 ? -23.558 12.457 -16.546 1.00 38.94 109 LEU A N 1
ATOM 883 C CA . LEU A 1 109 ? -22.565 12.996 -17.462 1.00 38.94 109 LEU A CA 1
ATOM 884 C C . LEU A 1 109 ? -21.618 13.935 -16.694 1.00 38.94 109 LEU A C 1
ATOM 886 O O . LEU A 1 109 ? -22.056 14.764 -15.898 1.00 38.94 109 LEU A O 1
ATOM 890 N N . ILE A 1 110 ? -20.324 13.772 -16.959 1.00 45.16 110 ILE A N 1
ATOM 891 C CA . ILE A 1 110 ? -19.185 14.542 -16.449 1.00 45.16 110 ILE A CA 1
ATOM 892 C C . ILE A 1 110 ? -19.501 16.048 -16.420 1.00 45.16 110 ILE A C 1
ATOM 894 O O . ILE A 1 110 ? -19.597 16.683 -17.469 1.00 45.16 110 ILE A O 1
ATOM 898 N N . ALA A 1 111 ? -19.591 16.627 -15.222 1.00 27.47 111 ALA A N 1
ATOM 899 C CA . ALA A 1 111 ? -19.305 18.040 -15.006 1.00 27.47 111 ALA A CA 1
ATOM 900 C C . ALA A 1 111 ? -17.871 18.115 -14.466 1.00 27.47 111 ALA A C 1
ATOM 902 O O . ALA A 1 111 ? -17.572 17.518 -13.431 1.00 27.47 111 ALA A O 1
ATOM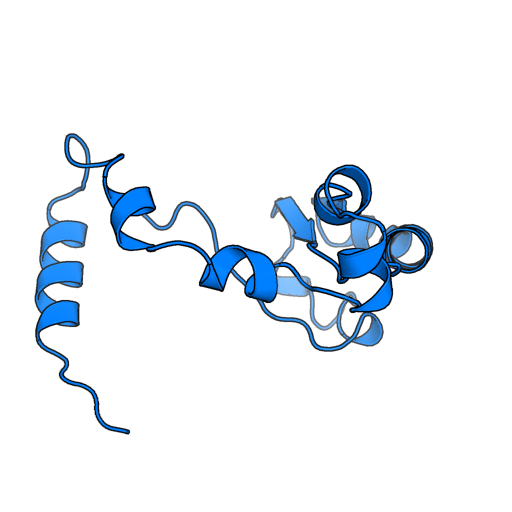 903 N N . LYS A 1 112 ? -16.993 18.738 -15.256 1.00 33.03 112 LYS A N 1
ATOM 904 C CA . LYS A 1 112 ? -15.582 18.987 -14.938 1.00 33.03 112 LYS A CA 1
ATOM 905 C C . LYS A 1 112 ? -15.434 19.925 -13.746 1.00 33.03 112 LYS A C 1
ATOM 907 O O . LYS A 1 112 ? -16.251 20.868 -13.659 1.00 33.03 112 LYS A O 1
#

Organism: NCBI:txid2529274

Secondary structure (DSSP, 8-state):
--S------S-GGG-STTT-GGGTT-EEEEEPPTT-HHHHHHHGGGGGGTSEEEEE-HHHHH--HHHHHTT--HHHHHTTS-THHHHTS-SSS--HHHHHHHHHHTTS----

pLDDT: mean 81.49, std 15.49, range [27.47, 97.5]